Protein AF-A0A7Y9GNW2-F1 (afdb_monomer)

Organism: NCBI:txid337480

Solvent-accessible surface area (backbone atoms only — not comparable to full-atom values): 4017 Å² total; per-residue (Å²): 133,83,78,79,72,79,75,76,81,84,77,58,84,53,74,69,51,29,52,51,53,48,51,58,50,54,74,76,40,89,76,56,72,68,56,54,50,50,52,50,52,55,49,51,51,53,49,54,52,50,54,52,52,56,49,57,56,52,60,64,65,73,79,116

pLDDT: mean 77.81, std 15.9, range [33.69, 93.44]

Radius of gyration: 17.07 Å; Cα contacts (8 Å, |Δi|>4): 16; chains: 1; bounding box: 55×15×42 Å

Sequence (64 aa):
MANARSDPADLHGTADERRRQLDEHAASGSLSAEWLRRQLDSTLDAWSSDETELDVDKERKVDF

Secondary structure (DSSP, 8-state):
------PPPPP-SSHHHHHHHHHHHHHHS---HHHHHHHHHHHHHHHHHHHHHHHHHHHHTT--

Foldseek 3Di:
DPPPPPADDAADDDPVSSVVVVVVSVVVHDHDPVRVVVNVVVVVVVVVVVVVVVVVVVVVVVPD

Structure (mmCIF, N/CA/C/O backbone):
data_AF-A0A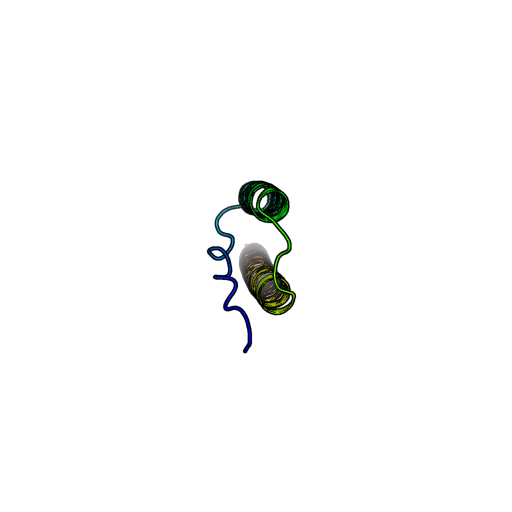7Y9GNW2-F1
#
_entry.id   AF-A0A7Y9GNW2-F1
#
loop_
_atom_site.group_PDB
_atom_site.id
_atom_site.type_symbol
_atom_site.label_atom_id
_atom_site.label_alt_id
_atom_site.label_comp_id
_atom_site.label_asym_id
_atom_site.label_entity_id
_atom_site.label_seq_id
_atom_site.pdbx_PDB_ins_code
_atom_site.Cartn_x
_atom_site.Cartn_y
_atom_site.Cartn_z
_atom_site.occupancy
_atom_site.B_iso_or_equiv
_atom_site.auth_seq_id
_atom_site.auth_comp_id
_atom_site.auth_asym_id
_atom_site.auth_atom_id
_atom_site.pdbx_PDB_model_num
ATOM 1 N N . MET A 1 1 ? -28.150 -2.899 6.860 1.00 33.69 1 MET A N 1
ATOM 2 C CA . MET A 1 1 ? -27.605 -1.560 6.553 1.00 33.69 1 MET A CA 1
ATOM 3 C C . MET A 1 1 ? -26.095 -1.657 6.667 1.00 33.69 1 MET A C 1
ATOM 5 O O . MET A 1 1 ? -25.594 -1.754 7.779 1.00 33.69 1 MET A O 1
ATOM 9 N N . ALA A 1 2 ? -25.387 -1.780 5.542 1.00 44.38 2 ALA A N 1
ATOM 10 C CA . ALA A 1 2 ? -23.928 -1.775 5.547 1.00 44.38 2 ALA A CA 1
ATOM 11 C C . ALA A 1 2 ? -23.484 -0.347 5.867 1.00 44.38 2 ALA A C 1
ATOM 13 O O . ALA A 1 2 ? -23.789 0.580 5.122 1.00 44.38 2 ALA A O 1
ATOM 14 N N . ASN A 1 3 ? -22.862 -0.168 7.028 1.00 41.78 3 ASN A N 1
ATOM 15 C CA . ASN A 1 3 ? -22.235 1.086 7.401 1.00 41.78 3 ASN A CA 1
ATOM 16 C C . ASN A 1 3 ? -21.128 1.325 6.367 1.00 41.78 3 ASN A C 1
ATOM 18 O O . ASN A 1 3 ? -20.163 0.561 6.340 1.00 41.78 3 ASN A O 1
ATOM 22 N N . ALA A 1 4 ? -21.316 2.286 5.462 1.00 51.31 4 ALA A N 1
ATOM 23 C CA . ALA A 1 4 ? -20.312 2.659 4.479 1.00 51.31 4 ALA A CA 1
ATOM 24 C C . ALA A 1 4 ? -19.126 3.255 5.244 1.00 51.31 4 ALA A C 1
ATOM 26 O O . ALA A 1 4 ? -19.069 4.458 5.482 1.00 51.31 4 ALA A O 1
ATOM 27 N N . ARG A 1 5 ? -18.202 2.405 5.709 1.00 57.53 5 ARG A N 1
ATOM 28 C CA . ARG A 1 5 ? -16.862 2.873 6.049 1.00 57.53 5 ARG A CA 1
ATOM 29 C C . ARG A 1 5 ? -16.319 3.436 4.750 1.00 57.53 5 ARG A C 1
ATOM 31 O O . ARG A 1 5 ? -16.124 2.679 3.804 1.00 57.53 5 ARG A O 1
ATOM 38 N N . SER A 1 6 ? -16.166 4.750 4.682 1.00 66.44 6 SER A N 1
ATOM 39 C CA . SER A 1 6 ? -15.400 5.368 3.612 1.00 66.44 6 SER A CA 1
ATOM 40 C C . SER A 1 6 ? -14.009 4.753 3.673 1.00 66.44 6 SER A C 1
ATOM 42 O O . SER A 1 6 ? -13.294 4.960 4.653 1.00 66.44 6 SER A O 1
ATOM 44 N N . ASP A 1 7 ? -13.677 3.919 2.692 1.00 71.12 7 ASP A N 1
ATOM 45 C CA . ASP A 1 7 ? -12.324 3.398 2.571 1.00 71.12 7 ASP A CA 1
ATOM 46 C C . ASP A 1 7 ? -11.355 4.575 2.399 1.00 71.12 7 ASP A C 1
ATOM 48 O O . ASP A 1 7 ? -11.718 5.558 1.738 1.00 71.12 7 ASP A O 1
ATOM 52 N N . PRO A 1 8 ? -10.159 4.528 3.012 1.00 81.06 8 PRO A N 1
ATOM 53 C CA . PRO A 1 8 ? -9.176 5.573 2.817 1.00 81.06 8 PRO A CA 1
ATOM 54 C C . PRO A 1 8 ? -8.707 5.609 1.359 1.00 81.06 8 PRO A C 1
ATOM 56 O O . PRO A 1 8 ? -8.967 4.700 0.565 1.00 81.06 8 PRO A O 1
ATOM 59 N N . ALA A 1 9 ? -8.015 6.689 1.003 1.00 86.38 9 ALA A N 1
ATOM 60 C CA . ALA A 1 9 ? -7.399 6.816 -0.310 1.00 86.38 9 ALA A CA 1
ATOM 61 C C . ALA A 1 9 ? -6.431 5.650 -0.583 1.00 86.38 9 ALA A C 1
ATOM 63 O O . ALA A 1 9 ? -5.913 5.024 0.343 1.00 86.38 9 ALA A O 1
ATOM 64 N N . ASP A 1 10 ? -6.220 5.339 -1.861 1.00 88.44 10 ASP A N 1
ATOM 65 C CA . ASP A 1 10 ? -5.244 4.334 -2.270 1.00 88.44 10 ASP A CA 1
ATOM 66 C C . ASP A 1 10 ? -3.810 4.776 -1.901 1.00 88.44 10 ASP A C 1
ATOM 68 O O . ASP A 1 10 ? -3.506 5.967 -1.805 1.00 88.44 10 ASP A O 1
ATOM 72 N N . LEU A 1 11 ? -2.928 3.803 -1.663 1.00 92.25 11 LEU A N 1
ATOM 73 C CA . LEU A 1 11 ? -1.533 4.020 -1.294 1.00 92.25 11 LEU A CA 1
ATOM 74 C C . LEU A 1 11 ? -0.717 4.364 -2.541 1.00 92.25 11 LEU A C 1
ATOM 76 O O . LEU A 1 11 ? -0.732 3.637 -3.538 1.00 92.25 11 LEU A O 1
ATOM 80 N N . HIS A 1 12 ? 0.069 5.433 -2.461 1.00 89.31 12 HIS A N 1
ATOM 81 C CA . HIS A 1 12 ? 0.873 5.913 -3.585 1.00 89.31 12 HIS A CA 1
ATOM 82 C C . HIS A 1 12 ? 2.325 6.203 -3.191 1.00 89.31 12 HIS A C 1
ATOM 84 O O . HIS A 1 12 ? 2.673 6.239 -2.012 1.00 89.31 12 HIS A O 1
ATOM 90 N N . GLY A 1 13 ? 3.175 6.407 -4.200 1.00 88.50 13 GLY A N 1
ATOM 91 C CA . GLY A 1 13 ? 4.603 6.675 -4.021 1.00 88.50 13 GLY A CA 1
ATOM 92 C C . GLY A 1 13 ? 5.445 5.407 -3.875 1.00 88.50 13 GLY A C 1
ATOM 93 O O . GLY A 1 13 ? 5.043 4.319 -4.309 1.00 88.50 13 GLY A O 1
ATOM 94 N N . THR A 1 14 ? 6.625 5.577 -3.283 1.00 88.00 14 THR A N 1
ATOM 95 C CA . THR A 1 14 ? 7.615 4.524 -3.013 1.00 88.00 14 THR A CA 1
ATOM 96 C C . THR A 1 14 ? 7.130 3.514 -1.968 1.00 88.00 14 THR A C 1
ATOM 98 O O . THR A 1 14 ? 6.164 3.750 -1.241 1.00 88.00 14 THR A O 1
ATOM 101 N N . ALA A 1 15 ? 7.820 2.374 -1.852 1.00 86.81 15 ALA A N 1
ATOM 102 C CA . ALA A 1 15 ? 7.493 1.348 -0.859 1.00 86.81 15 ALA A CA 1
ATOM 103 C C . ALA A 1 15 ? 7.488 1.893 0.586 1.00 86.81 15 ALA A C 1
ATOM 105 O O . ALA A 1 15 ? 6.598 1.553 1.367 1.00 86.81 15 ALA A O 1
ATOM 106 N N . ASP A 1 16 ? 8.433 2.775 0.926 1.00 90.12 16 ASP A N 1
ATOM 107 C CA . ASP A 1 16 ? 8.491 3.441 2.232 1.00 90.12 16 ASP A CA 1
ATOM 108 C C . ASP A 1 16 ? 7.301 4.384 2.466 1.00 90.12 16 ASP A C 1
ATOM 110 O O . ASP A 1 16 ? 6.709 4.379 3.549 1.00 90.12 16 ASP A O 1
ATOM 114 N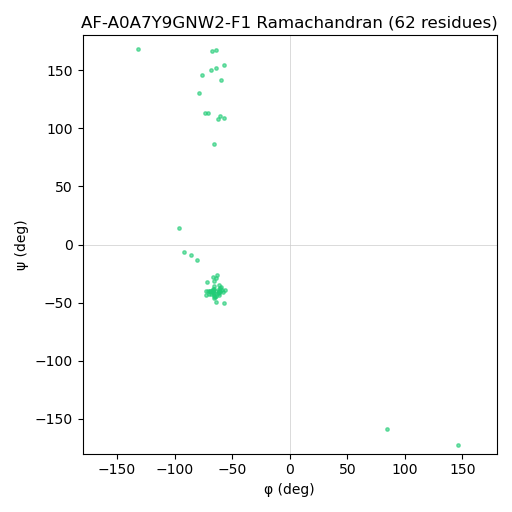 N . GLU A 1 17 ? 6.900 5.158 1.454 1.00 91.25 17 GLU A N 1
ATOM 115 C CA . GLU A 1 17 ? 5.733 6.047 1.540 1.00 91.25 17 GLU A CA 1
ATOM 116 C C . GLU A 1 17 ? 4.432 5.260 1.708 1.00 91.25 17 GLU A C 1
ATOM 118 O O . GLU A 1 17 ? 3.629 5.591 2.584 1.00 91.25 17 GLU A O 1
ATOM 123 N N . ARG A 1 18 ? 4.249 4.184 0.931 1.00 91.94 18 ARG A N 1
ATOM 124 C CA . ARG A 1 18 ? 3.090 3.285 1.056 1.00 91.94 18 ARG A CA 1
ATOM 125 C C . ARG A 1 18 ? 3.035 2.639 2.438 1.00 91.94 18 ARG A C 1
ATOM 127 O O . ARG A 1 18 ? 1.955 2.499 3.006 1.00 91.94 18 ARG A O 1
ATOM 134 N N . ARG A 1 19 ? 4.191 2.280 3.012 1.00 91.88 19 ARG A N 1
ATOM 135 C CA . ARG A 1 19 ? 4.270 1.699 4.358 1.00 91.88 19 ARG A CA 1
ATOM 136 C C . ARG A 1 19 ? 3.885 2.696 5.448 1.00 91.88 19 ARG A C 1
ATOM 138 O O . ARG A 1 19 ? 3.183 2.303 6.375 1.00 91.88 19 ARG A O 1
ATOM 145 N N . ARG A 1 20 ? 4.297 3.964 5.332 1.00 93.31 20 ARG A N 1
ATOM 146 C CA . ARG A 1 20 ? 3.857 5.027 6.254 1.00 93.31 20 ARG A CA 1
ATOM 147 C C . ARG A 1 20 ? 2.353 5.271 6.164 1.00 93.31 20 ARG A C 1
ATOM 149 O O . ARG A 1 20 ? 1.685 5.217 7.188 1.00 93.31 20 ARG A O 1
ATOM 156 N N . GLN A 1 21 ? 1.824 5.433 4.952 1.00 92.56 21 GLN A N 1
ATOM 157 C CA . GLN A 1 21 ? 0.389 5.639 4.724 1.00 92.56 21 GLN A CA 1
ATOM 158 C C . GLN A 1 21 ? -0.453 4.469 5.264 1.00 92.56 21 GLN A C 1
ATOM 160 O O . GLN A 1 21 ? -1.502 4.681 5.871 1.00 92.56 21 GLN A O 1
ATOM 165 N N . LEU A 1 22 ? 0.017 3.224 5.102 1.00 91.31 22 LEU A N 1
ATOM 166 C CA . LEU A 1 22 ? -0.651 2.048 5.663 1.00 91.31 22 LEU A CA 1
ATOM 167 C C . LEU A 1 22 ? -0.704 2.088 7.198 1.00 91.31 22 LEU A C 1
ATOM 169 O O . LEU A 1 22 ? -1.738 1.748 7.771 1.00 91.31 22 LEU A O 1
ATOM 173 N N . ASP A 1 23 ? 0.379 2.508 7.854 1.00 92.06 23 ASP A N 1
ATOM 174 C CA . ASP A 1 23 ? 0.444 2.643 9.315 1.00 92.06 23 ASP A CA 1
ATOM 175 C C . ASP A 1 23 ? -0.516 3.740 9.815 1.00 92.06 23 ASP A C 1
ATOM 177 O O . ASP A 1 23 ? -1.307 3.511 10.731 1.00 92.06 23 ASP A O 1
ATOM 181 N N . GLU A 1 24 ? -0.553 4.891 9.133 1.00 91.00 24 GLU A N 1
ATOM 182 C CA . GLU A 1 24 ? -1.474 6.001 9.427 1.00 91.00 24 GLU A CA 1
ATOM 183 C C . GLU A 1 24 ? -2.951 5.595 9.274 1.00 91.00 24 GLU A C 1
ATOM 185 O O . GLU A 1 24 ? -3.805 5.924 10.111 1.00 91.00 24 GLU A O 1
ATOM 190 N N . HIS A 1 25 ? -3.268 4.838 8.223 1.00 88.69 25 HIS A N 1
ATOM 191 C CA . HIS A 1 25 ? -4.614 4.322 7.992 1.00 88.69 25 HIS A CA 1
ATOM 192 C C . HIS 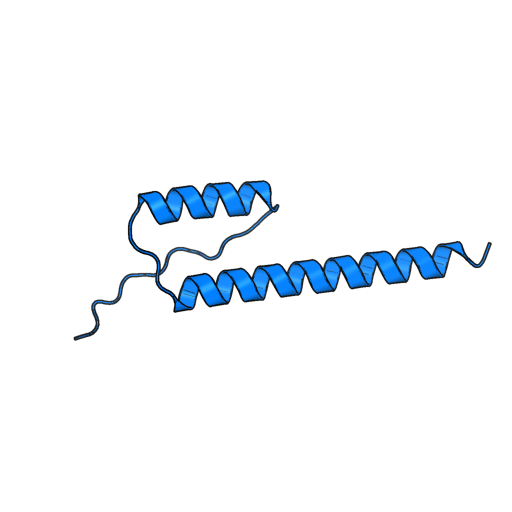A 1 25 ? -4.997 3.228 8.996 1.00 88.69 25 HIS A C 1
ATOM 194 O O . HIS A 1 25 ? -6.120 3.246 9.506 1.00 88.69 25 HIS A O 1
ATOM 200 N N . ALA A 1 26 ? -4.073 2.332 9.352 1.00 86.00 26 ALA A N 1
ATOM 201 C CA . ALA A 1 26 ? -4.301 1.309 10.373 1.00 86.00 26 ALA A CA 1
ATOM 202 C C . ALA A 1 26 ? -4.507 1.916 11.774 1.00 86.00 26 ALA A C 1
ATOM 204 O O . ALA A 1 26 ? -5.338 1.426 12.542 1.00 86.00 26 ALA A O 1
ATOM 205 N N . ALA A 1 27 ? -3.811 3.012 12.093 1.00 86.75 27 ALA A N 1
ATOM 206 C CA . ALA A 1 27 ? -4.002 3.761 13.334 1.00 86.75 27 ALA A CA 1
ATOM 207 C C . ALA A 1 27 ? -5.377 4.453 13.404 1.00 86.75 27 ALA A C 1
ATOM 209 O O . ALA A 1 27 ? -5.925 4.641 14.491 1.00 86.75 27 ALA A O 1
ATOM 210 N N . SER A 1 28 ? -5.955 4.797 12.248 1.00 81.94 28 SER A N 1
ATOM 211 C CA . SER A 1 28 ? -7.265 5.454 12.139 1.00 81.94 28 SER A CA 1
ATOM 212 C C . SER A 1 28 ? -8.450 4.484 12.271 1.00 81.94 28 SER A C 1
ATOM 214 O O . SER A 1 28 ? -9.587 4.923 12.459 1.00 81.94 28 SER A O 1
ATOM 216 N N . GLY A 1 29 ? -8.213 3.169 12.201 1.00 80.50 29 GLY A N 1
ATOM 217 C CA . GLY A 1 29 ? -9.226 2.144 12.443 1.00 80.50 29 GLY A CA 1
ATOM 218 C C . GLY A 1 29 ? -9.066 0.888 11.588 1.00 80.50 29 GLY A C 1
ATOM 219 O O . GLY A 1 29 ? -8.089 0.692 10.872 1.00 80.50 29 GLY A O 1
ATOM 220 N N . SER A 1 30 ? -10.057 -0.005 11.669 1.00 81.94 30 SER A N 1
ATOM 221 C CA . SER A 1 30 ? -10.045 -1.252 10.899 1.00 81.94 30 SER A CA 1
ATOM 222 C C . SER A 1 30 ? -10.330 -1.011 9.416 1.00 81.94 30 SER A C 1
ATOM 224 O O . SER A 1 30 ? -11.462 -0.685 9.037 1.00 81.94 30 SER A O 1
ATOM 226 N N . LEU A 1 31 ? -9.313 -1.268 8.597 1.00 85.25 31 LEU A N 1
ATOM 227 C CA . LEU A 1 31 ? -9.367 -1.237 7.137 1.00 85.25 31 LEU A CA 1
ATOM 228 C C . LEU A 1 31 ? -10.234 -2.368 6.583 1.00 85.25 31 LEU A C 1
ATOM 230 O O . LEU A 1 31 ? -10.364 -3.435 7.195 1.00 85.25 31 LEU A O 1
ATOM 234 N N . SER A 1 32 ? -10.853 -2.130 5.429 1.00 88.06 32 SER A N 1
ATOM 235 C CA . SER A 1 32 ? -11.641 -3.158 4.762 1.00 88.06 32 SER A CA 1
ATOM 236 C C . SER A 1 32 ? -10.717 -4.175 4.080 1.00 88.06 32 SER A C 1
ATOM 238 O O . SER A 1 32 ? -9.645 -3.846 3.564 1.00 88.06 32 SER A O 1
ATOM 240 N N . ALA A 1 33 ? -11.135 -5.442 4.059 1.00 88.31 33 ALA A N 1
ATOM 241 C CA . ALA A 1 33 ? -10.403 -6.477 3.331 1.00 88.31 33 ALA A CA 1
ATOM 242 C C . ALA A 1 33 ? -10.388 -6.211 1.813 1.00 88.31 33 ALA A C 1
ATOM 244 O O . ALA A 1 33 ? -9.450 -6.603 1.122 1.00 88.31 33 ALA A O 1
ATOM 245 N N . GLU A 1 34 ? -11.420 -5.540 1.295 1.00 89.88 34 GLU A N 1
ATOM 246 C CA . GLU A 1 34 ? -11.538 -5.186 -0.121 1.00 89.88 34 GLU A CA 1
ATOM 247 C C . GLU A 1 34 ? -10.515 -4.121 -0.529 1.00 89.88 34 GLU A C 1
ATOM 249 O O . GLU A 1 34 ? -9.889 -4.248 -1.582 1.00 89.88 34 GLU A O 1
ATOM 254 N N . TRP A 1 35 ? -10.275 -3.120 0.317 1.00 92.12 35 TRP A N 1
ATOM 255 C CA . TRP A 1 35 ? -9.241 -2.115 0.078 1.00 92.12 35 TRP A CA 1
ATOM 256 C C . TRP A 1 35 ? -7.839 -2.683 0.210 1.00 92.12 35 TRP A C 1
ATOM 258 O O . TRP A 1 35 ? -7.015 -2.446 -0.669 1.00 92.12 35 TRP A O 1
ATOM 268 N N . LEU A 1 36 ? -7.583 -3.516 1.225 1.00 91.38 36 LEU A N 1
ATOM 269 C CA . LEU A 1 36 ? -6.291 -4.196 1.367 1.00 91.38 36 LEU A CA 1
ATOM 270 C C . LEU A 1 36 ? -5.967 -5.050 0.136 1.00 91.38 36 LEU A C 1
ATOM 272 O O . LEU A 1 36 ? -4.835 -5.036 -0.344 1.00 91.38 36 LEU A O 1
ATOM 276 N N . ARG A 1 37 ? -6.966 -5.757 -0.412 1.00 93.12 37 ARG A N 1
ATOM 277 C CA . ARG A 1 37 ? -6.801 -6.516 -1.657 1.00 93.12 37 ARG A CA 1
ATOM 278 C C . ARG A 1 37 ? -6.445 -5.601 -2.829 1.00 93.12 37 ARG A C 1
ATOM 280 O O . ARG A 1 37 ? -5.550 -5.946 -3.590 1.00 93.12 37 ARG A O 1
ATOM 287 N N . ARG A 1 38 ? -7.105 -4.448 -2.958 1.00 91.88 38 ARG A N 1
ATOM 288 C CA . ARG A 1 38 ? -6.824 -3.474 -4.023 1.00 91.88 38 ARG A CA 1
ATOM 289 C C . ARG A 1 38 ? -5.414 -2.884 -3.919 1.00 91.88 38 ARG A C 1
ATOM 291 O O . ARG A 1 38 ? -4.740 -2.757 -4.934 1.00 91.88 38 ARG A O 1
ATOM 298 N N . GLN A 1 39 ? -4.943 -2.589 -2.704 1.00 92.75 39 GLN A N 1
ATOM 299 C CA . GLN A 1 39 ? -3.572 -2.106 -2.485 1.00 92.75 39 GLN A CA 1
ATOM 300 C C . GLN A 1 39 ? -2.520 -3.156 -2.835 1.00 92.75 39 GLN A C 1
ATOM 302 O O . GLN A 1 39 ? -1.466 -2.827 -3.386 1.00 92.75 39 GLN A O 1
ATOM 307 N N . LEU A 1 40 ? -2.802 -4.422 -2.515 1.00 92.19 40 LEU A N 1
ATOM 308 C CA . LEU A 1 40 ? -1.925 -5.530 -2.866 1.00 92.19 40 LEU A CA 1
ATOM 309 C C . LEU A 1 40 ? -1.851 -5.710 -4.384 1.00 92.19 40 LEU A C 1
ATOM 311 O O . LEU A 1 40 ? -0.753 -5.808 -4.914 1.00 92.19 40 LEU A O 1
ATOM 315 N N . ASP A 1 41 ? -2.995 -5.689 -5.068 1.00 93.44 41 ASP A N 1
ATOM 316 C CA . ASP A 1 41 ? -3.082 -5.795 -6.528 1.00 93.44 41 ASP A CA 1
ATOM 317 C C . ASP A 1 41 ? -2.270 -4.688 -7.224 1.00 93.44 41 ASP A C 1
ATOM 319 O O . ASP A 1 41 ? -1.362 -4.977 -7.996 1.00 93.44 41 ASP A O 1
ATOM 323 N N . SER A 1 42 ? -2.476 -3.431 -6.816 1.00 89.31 42 SER A N 1
ATOM 324 C CA . SER A 1 42 ? -1.713 -2.269 -7.302 1.00 89.31 42 SER A CA 1
ATOM 325 C C . SER A 1 42 ? -0.203 -2.377 -7.038 1.00 89.31 42 SER A C 1
ATOM 327 O O . SER A 1 42 ? 0.627 -1.959 -7.846 1.00 89.31 42 SER A O 1
ATOM 329 N N . THR A 1 43 ? 0.195 -2.956 -5.901 1.00 89.62 43 THR A N 1
ATOM 330 C CA . THR A 1 43 ? 1.618 -3.152 -5.588 1.00 89.62 43 THR A CA 1
ATOM 331 C C . THR A 1 43 ? 2.244 -4.255 -6.432 1.00 89.62 43 THR A C 1
ATOM 333 O O . THR A 1 43 ? 3.368 -4.084 -6.895 1.00 89.62 43 THR A O 1
ATOM 336 N N . LEU A 1 44 ? 1.521 -5.352 -6.661 1.00 89.00 44 LEU A N 1
ATOM 337 C CA . LEU A 1 44 ? 1.981 -6.444 -7.516 1.00 89.00 44 LEU A CA 1
ATOM 338 C C . LEU A 1 44 ? 2.088 -6.009 -8.982 1.00 89.00 44 LEU A C 1
ATOM 340 O O . LEU A 1 44 ? 3.061 -6.364 -9.639 1.00 89.00 44 LEU A O 1
ATOM 344 N N . ASP A 1 45 ? 1.148 -5.200 -9.472 1.00 88.19 45 ASP A N 1
ATOM 345 C CA . ASP A 1 45 ? 1.193 -4.634 -10.826 1.00 88.19 45 ASP A CA 1
ATOM 346 C C . ASP A 1 45 ? 2.398 -3.696 -11.020 1.00 88.19 45 ASP A C 1
ATOM 348 O O . ASP A 1 45 ? 3.149 -3.818 -11.993 1.00 88.19 45 ASP A O 1
ATOM 352 N N . ALA A 1 46 ? 2.656 -2.827 -10.035 1.00 85.38 46 ALA A N 1
ATOM 353 C CA . ALA A 1 46 ? 3.826 -1.953 -10.044 1.00 85.38 46 ALA A CA 1
ATOM 354 C C . ALA A 1 46 ? 5.142 -2.749 -10.053 1.00 85.38 46 ALA A C 1
ATOM 356 O O . ALA A 1 46 ? 6.066 -2.390 -10.777 1.00 85.38 46 ALA A O 1
ATOM 357 N N . TRP A 1 47 ? 5.230 -3.838 -9.283 1.00 83.12 47 TRP A N 1
ATOM 358 C CA . TRP A 1 47 ? 6.410 -4.708 -9.281 1.00 83.12 47 TRP A CA 1
ATOM 359 C C . TRP A 1 47 ? 6.575 -5.478 -10.587 1.00 83.12 47 TRP A C 1
ATOM 361 O O . TRP A 1 47 ? 7.676 -5.512 -11.122 1.00 83.12 47 TRP A O 1
ATOM 371 N N . SER A 1 48 ? 5.494 -6.023 -11.146 1.00 82.94 48 SER A N 1
ATOM 372 C CA . SER A 1 48 ? 5.55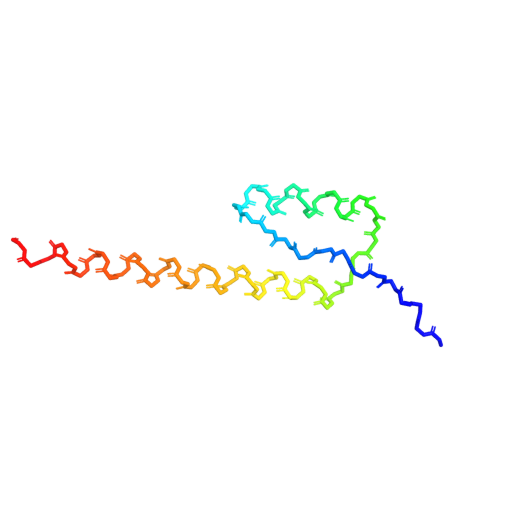0 -6.703 -12.444 1.00 82.94 48 SER A CA 1
ATOM 373 C C . SER A 1 48 ? 5.996 -5.759 -13.565 1.00 82.94 48 SER A C 1
ATOM 375 O O . SER A 1 48 ? 6.692 -6.181 -14.491 1.00 82.94 48 SER A O 1
ATOM 377 N N . SER A 1 49 ? 5.601 -4.486 -13.496 1.00 74.94 49 SER A N 1
ATOM 378 C CA . SER A 1 49 ? 6.030 -3.461 -14.452 1.00 74.94 49 SER A CA 1
ATOM 379 C C .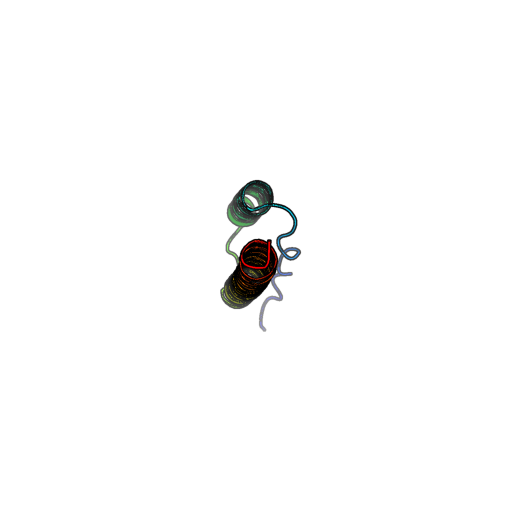 SER A 1 49 ? 7.519 -3.125 -14.306 1.00 74.94 49 SER A C 1
ATOM 381 O O . SER A 1 49 ? 8.214 -3.007 -15.312 1.00 74.94 49 SER A O 1
ATOM 383 N N . ASP A 1 50 ? 8.026 -3.043 -13.073 1.00 73.06 50 ASP A N 1
ATOM 384 C CA . ASP A 1 50 ? 9.448 -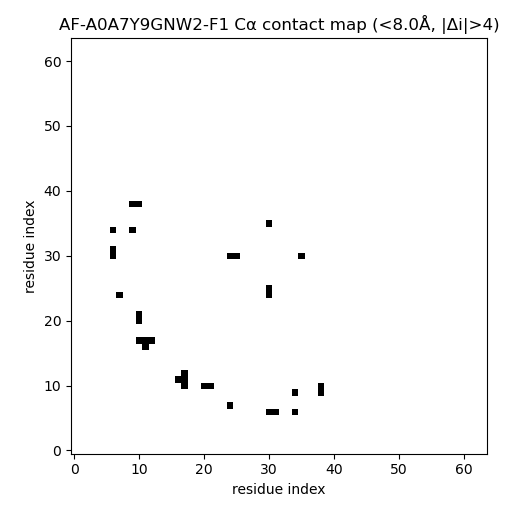2.810 -12.775 1.00 73.06 50 ASP A CA 1
ATOM 385 C C . ASP A 1 50 ? 10.326 -4.003 -13.212 1.00 73.06 50 ASP A C 1
ATOM 387 O O . ASP A 1 50 ? 11.367 -3.826 -13.845 1.00 73.06 50 ASP A O 1
ATOM 391 N N . GLU A 1 51 ? 9.858 -5.240 -12.990 1.00 64.81 51 GLU A N 1
ATOM 392 C CA . GLU A 1 51 ? 10.516 -6.457 -13.491 1.00 64.81 51 GLU A CA 1
ATOM 393 C C . GLU A 1 51 ? 10.587 -6.486 -15.025 1.00 64.81 51 GLU A C 1
ATOM 395 O O . GLU A 1 51 ? 11.604 -6.892 -15.588 1.00 64.81 51 GLU A O 1
ATOM 400 N N . THR A 1 52 ? 9.539 -6.008 -15.702 1.00 63.59 52 THR A N 1
ATOM 401 C CA . THR A 1 52 ? 9.515 -5.902 -17.169 1.00 63.59 52 THR A CA 1
ATOM 402 C C . THR A 1 52 ? 10.520 -4.861 -17.673 1.00 63.59 52 THR A C 1
ATOM 404 O O . THR A 1 52 ? 11.189 -5.086 -18.681 1.00 63.59 52 THR A O 1
ATOM 407 N N . GLU A 1 53 ? 10.676 -3.734 -16.974 1.00 61.22 53 GLU A N 1
ATOM 408 C CA . GLU A 1 53 ? 11.647 -2.695 -17.339 1.00 61.22 53 GLU A CA 1
ATOM 409 C C . GLU A 1 53 ? 13.100 -3.176 -17.166 1.00 61.22 53 GLU A C 1
ATOM 411 O O . GLU A 1 53 ? 13.945 -2.950 -18.037 1.00 61.22 53 GLU A O 1
ATOM 416 N N . LEU A 1 54 ? 13.382 -3.912 -16.086 1.00 64.88 54 LEU A N 1
ATOM 417 C CA . LEU A 1 54 ? 14.704 -4.488 -15.823 1.00 64.88 54 LEU A CA 1
ATOM 4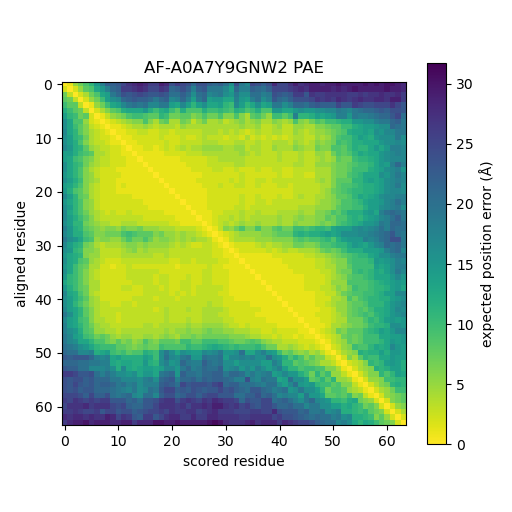18 C C . LEU A 1 54 ? 15.116 -5.558 -16.845 1.00 64.88 54 LEU A C 1
ATOM 420 O O . LEU A 1 54 ? 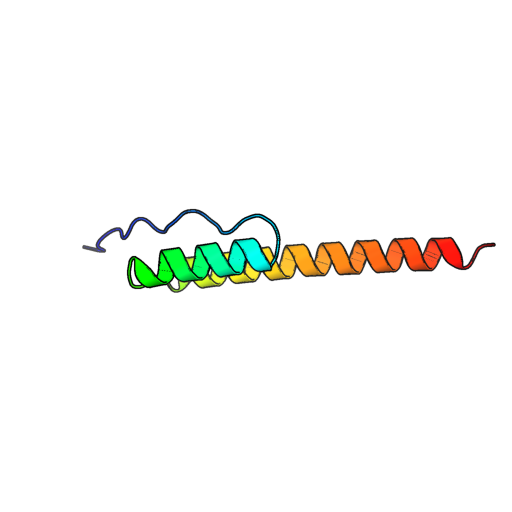16.312 -5.715 -17.108 1.00 64.88 54 LEU A O 1
ATOM 424 N N . ASP A 1 55 ? 14.162 -6.307 -17.397 1.00 59.56 55 ASP A N 1
ATOM 425 C CA . ASP A 1 55 ? 14.436 -7.314 -18.428 1.00 59.56 55 ASP A CA 1
ATOM 426 C C . ASP A 1 55 ? 14.784 -6.654 -19.774 1.00 59.56 55 ASP A C 1
ATOM 428 O O . ASP A 1 55 ? 15.807 -6.975 -20.382 1.00 59.56 55 ASP A O 1
ATOM 432 N N . VAL A 1 56 ? 14.034 -5.614 -20.161 1.00 59.88 56 VAL A N 1
ATOM 433 C CA . VAL A 1 56 ? 14.292 -4.824 -21.380 1.00 59.88 56 VAL A CA 1
ATOM 434 C C . VAL A 1 56 ? 15.664 -4.135 -21.351 1.00 59.88 56 VAL A C 1
ATOM 436 O O . VAL A 1 56 ? 16.356 -4.081 -22.374 1.00 59.88 56 VAL A O 1
ATOM 439 N N . ASP A 1 57 ? 16.093 -3.603 -20.202 1.00 60.66 57 ASP A N 1
ATOM 440 C CA . ASP A 1 57 ? 17.415 -2.966 -20.087 1.00 60.66 57 ASP A CA 1
ATOM 441 C C . ASP A 1 57 ? 18.562 -3.994 -20.129 1.00 60.66 57 ASP A C 1
ATOM 443 O O . ASP A 1 57 ? 19.629 -3.728 -20.694 1.00 60.66 57 ASP A O 1
A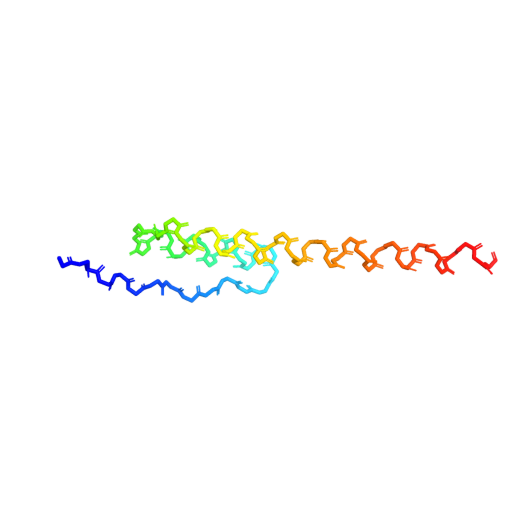TOM 447 N N . LYS A 1 58 ? 18.331 -5.210 -19.609 1.00 57.16 58 LYS A N 1
ATOM 448 C CA . LYS A 1 58 ? 19.292 -6.318 -19.716 1.00 57.16 58 LYS A CA 1
ATOM 449 C C . LYS A 1 58 ? 19.478 -6.780 -21.155 1.00 57.16 58 LYS A C 1
ATOM 451 O O . LYS A 1 58 ? 20.628 -6.958 -21.551 1.00 57.16 58 LYS A O 1
ATOM 456 N N . GLU A 1 59 ? 18.404 -6.934 -21.933 1.00 61.22 59 GLU A N 1
ATOM 457 C CA . GLU A 1 59 ? 18.498 -7.332 -23.346 1.00 61.22 59 GLU A CA 1
ATOM 458 C C . GLU A 1 59 ? 19.294 -6.312 -24.177 1.00 61.22 59 GLU A C 1
ATOM 460 O O . GLU A 1 59 ? 20.159 -6.694 -24.960 1.00 61.22 59 GLU A O 1
ATOM 465 N N . ARG A 1 60 ? 19.121 -5.004 -23.936 1.00 56.75 60 ARG A N 1
ATOM 466 C CA . ARG A 1 60 ? 19.889 -3.962 -24.650 1.00 56.75 60 ARG A CA 1
ATOM 467 C C . ARG A 1 60 ? 21.395 -3.999 -24.410 1.00 56.75 60 ARG A C 1
ATOM 469 O O . ARG A 1 60 ? 22.156 -3.485 -25.229 1.00 56.75 60 ARG A O 1
ATOM 476 N N . LYS A 1 61 ? 21.837 -4.528 -23.271 1.00 54.78 61 LYS A N 1
ATOM 477 C CA . LYS A 1 61 ? 23.246 -4.483 -22.866 1.00 54.78 61 LYS A CA 1
ATOM 478 C C . LYS A 1 61 ? 24.075 -5.633 -23.442 1.00 54.78 61 LYS A C 1
ATOM 480 O O . LYS A 1 61 ? 25.295 -5.603 -23.310 1.00 54.78 61 LYS A O 1
ATOM 485 N N . VAL A 1 62 ? 23.437 -6.627 -24.063 1.00 55.25 62 VAL A N 1
ATOM 486 C CA . VAL A 1 62 ? 24.111 -7.809 -24.630 1.00 55.25 62 VAL A CA 1
ATOM 487 C C . VAL A 1 62 ? 24.490 -7.635 -26.109 1.00 55.25 62 VAL A C 1
ATOM 489 O O . VAL A 1 62 ? 25.203 -8.474 -26.649 1.00 55.25 62 VAL A O 1
ATOM 492 N N . ASP A 1 63 ? 24.074 -6.534 -26.745 1.00 55.56 63 ASP A N 1
ATOM 493 C CA . ASP A 1 63 ? 24.323 -6.225 -28.165 1.00 55.56 63 ASP A CA 1
ATOM 494 C C . ASP A 1 63 ? 25.548 -5.314 -28.431 1.00 55.56 63 ASP A C 1
ATOM 496 O O . ASP A 1 63 ? 25.687 -4.783 -29.535 1.00 55.56 63 ASP A O 1
ATOM 500 N N . PHE A 1 64 ? 26.447 -5.115 -27.455 1.00 52.62 64 PHE A N 1
ATOM 501 C CA . PHE A 1 64 ? 27.663 -4.290 -27.609 1.00 52.62 64 PHE A CA 1
ATOM 502 C C . PHE A 1 64 ? 28.971 -5.081 -27.518 1.00 52.62 64 PHE A C 1
ATOM 504 O O . PHE A 1 64 ? 29.104 -5.923 -26.602 1.00 52.62 64 PHE A O 1
#

Mean predicted aligned error: 9.73 Å